Protein AF-A0AAW7D7G2-F1 (afdb_monomer_lite)

Sequence (72 aa):
MKFLEIIFKQIITIYIGAVILFFIYKLTGNNKKFSEIINANHKESNYDRIKAFYIGIAVLIIIVLLLKKFIK

Secondary structure (DSSP, 8-state):
-HHHHHHHHHHHHHHHHHHHHHHHHHHTT----HHHHHS--STTTHHHHHHHHHHHHHHHHHHHHHHHHH--

Foldseek 3Di:
DVVVVVVVVQVVLLLQLLVVVVVVCVVVVHPDDSCLLNVQDDDPNVVSSVSSNVSSVVVVVVVVVVVVVVVD

Radius of gyration: 14.07 Å; chains: 1; bounding box: 37×17×35 Å

pLDDT: mean 78.28, std 9.94, range [47.72, 88.69]

Structure (mmCIF, N/CA/C/O backbone):
data_AF-A0AAW7D7G2-F1
#
_entry.id   AF-A0AAW7D7G2-F1
#
loop_
_atom_site.group_PDB
_atom_site.id
_atom_site.type_symbol
_atom_site.label_atom_id
_atom_site.label_alt_id
_atom_site.label_comp_id
_atom_site.label_asym_id
_atom_site.label_entity_id
_atom_site.label_seq_id
_atom_site.pdbx_PDB_ins_code
_atom_site.Cartn_x
_atom_site.Cartn_y
_atom_site.Cartn_z
_atom_site.occupancy
_atom_site.B_iso_or_equiv
_atom_site.auth_seq_id
_atom_site.auth_comp_id
_atom_site.auth_asym_id
_atom_site.auth_atom_id
_atom_site.pdbx_PDB_model_num
ATOM 1 N N . MET A 1 1 ? -19.735 7.833 -14.821 1.00 61.12 1 MET A N 1
ATOM 2 C CA . MET A 1 1 ? -19.189 8.181 -13.485 1.00 61.12 1 MET A CA 1
ATOM 3 C C . MET A 1 1 ? -18.647 6.987 -12.689 1.00 61.12 1 MET A C 1
ATOM 5 O O . MET A 1 1 ? -17.557 7.121 -12.158 1.00 61.12 1 MET A O 1
ATOM 9 N N . LYS A 1 2 ? -19.302 5.812 -12.656 1.00 71.88 2 LYS A N 1
ATOM 10 C CA . LYS A 1 2 ? -18.837 4.645 -11.864 1.00 71.88 2 LYS A CA 1
ATOM 11 C C . LYS A 1 2 ? -17.443 4.099 -12.237 1.00 71.88 2 LYS A C 1
ATOM 13 O O . LYS A 1 2 ? -16.713 3.650 -11.366 1.00 71.88 2 LYS A O 1
ATOM 18 N N . PHE A 1 3 ? -17.054 4.152 -13.514 1.00 76.44 3 PHE A N 1
ATOM 19 C CA . PHE A 1 3 ? -15.765 3.615 -13.980 1.00 76.44 3 PHE A CA 1
ATOM 20 C C . PHE A 1 3 ? -14.552 4.420 -13.479 1.00 76.44 3 PHE A C 1
ATOM 22 O O . PHE A 1 3 ? -13.592 3.842 -12.979 1.00 76.44 3 PHE A O 1
ATOM 29 N N . LEU A 1 4 ? -14.632 5.755 -13.533 1.00 79.56 4 LEU A N 1
ATOM 30 C CA . LEU A 1 4 ? -13.612 6.652 -12.973 1.00 79.56 4 LEU A CA 1
ATOM 31 C C . LEU A 1 4 ? -13.434 6.415 -11.471 1.00 79.56 4 LEU A C 1
ATOM 33 O O . LEU A 1 4 ? -12.312 6.305 -10.994 1.00 79.56 4 LEU A O 1
ATOM 37 N N . GLU A 1 5 ? -14.536 6.263 -10.738 1.00 78.31 5 GLU A N 1
ATOM 38 C CA . GLU A 1 5 ? -14.508 6.010 -9.296 1.00 78.31 5 GLU A CA 1
ATOM 39 C C . GLU A 1 5 ? -13.800 4.689 -8.939 1.00 78.31 5 GLU A C 1
ATOM 41 O O . GLU A 1 5 ? -13.037 4.632 -7.975 1.00 78.31 5 GLU A O 1
ATOM 46 N N . ILE A 1 6 ? -14.001 3.636 -9.739 1.00 84.56 6 ILE A N 1
ATOM 47 C CA . ILE A 1 6 ? -13.315 2.346 -9.566 1.00 84.56 6 ILE A CA 1
ATOM 48 C C . ILE A 1 6 ? -11.808 2.495 -9.803 1.00 84.56 6 ILE A C 1
ATOM 50 O O . ILE A 1 6 ? -11.017 1.993 -9.003 1.00 84.56 6 ILE A O 1
ATOM 54 N N . ILE A 1 7 ? -11.404 3.216 -10.853 1.00 82.50 7 ILE A N 1
ATOM 55 C CA . ILE A 1 7 ? -9.986 3.469 -11.147 1.00 82.50 7 ILE A CA 1
ATOM 56 C C . ILE A 1 7 ? -9.333 4.263 -10.012 1.00 82.50 7 ILE A C 1
ATOM 58 O O . ILE A 1 7 ? -8.263 3.885 -9.539 1.00 82.50 7 ILE A O 1
ATOM 62 N N . PHE A 1 8 ? -9.991 5.316 -9.520 1.00 81.56 8 PHE A N 1
ATOM 63 C CA . PHE A 1 8 ? -9.482 6.104 -8.396 1.00 81.56 8 PHE A CA 1
ATOM 64 C C . PHE A 1 8 ? -9.292 5.255 -7.138 1.00 81.56 8 PHE A C 1
ATOM 66 O O . PHE A 1 8 ? -8.230 5.315 -6.518 1.00 81.56 8 PHE A O 1
ATOM 73 N N . LYS A 1 9 ? -10.276 4.417 -6.789 1.00 79.88 9 LYS A N 1
ATOM 74 C CA . LYS A 1 9 ? -10.167 3.499 -5.646 1.00 79.88 9 LYS A CA 1
ATOM 75 C C . LYS A 1 9 ? -8.981 2.547 -5.802 1.00 79.88 9 LYS A C 1
ATOM 77 O O . LYS A 1 9 ? -8.208 2.400 -4.862 1.00 79.88 9 LYS A O 1
ATOM 82 N N . GLN A 1 10 ? -8.785 1.965 -6.986 1.00 80.31 10 GLN A N 1
ATOM 83 C CA . GLN A 1 10 ? -7.647 1.078 -7.250 1.00 80.31 10 GLN A CA 1
ATOM 84 C C . GLN A 1 10 ? -6.300 1.793 -7.111 1.00 80.31 10 GLN A C 1
ATOM 86 O O . GLN A 1 10 ? -5.392 1.252 -6.482 1.00 80.31 10 GLN A O 1
ATOM 91 N N . ILE A 1 11 ? -6.171 3.008 -7.652 1.00 82.62 11 ILE A N 1
ATOM 92 C CA . ILE A 1 11 ? -4.948 3.809 -7.521 1.00 82.62 11 ILE A CA 1
ATOM 93 C C . ILE A 1 11 ? -4.653 4.066 -6.041 1.00 82.62 11 ILE A C 1
ATOM 95 O O . ILE A 1 11 ? -3.555 3.765 -5.581 1.00 82.62 11 ILE A O 1
ATOM 99 N N . ILE A 1 12 ? -5.639 4.533 -5.271 1.00 84.25 12 ILE A N 1
ATOM 100 C CA . ILE A 1 12 ? -5.478 4.805 -3.836 1.00 84.25 12 ILE A CA 1
ATOM 101 C C . ILE A 1 12 ? -5.031 3.543 -3.084 1.00 84.25 12 ILE A C 1
ATOM 103 O O . ILE A 1 12 ? -4.082 3.597 -2.302 1.00 84.25 12 ILE A O 1
ATOM 107 N N . THR A 1 13 ? -5.654 2.392 -3.351 1.00 83.00 13 THR A N 1
ATOM 108 C CA . THR A 1 13 ? -5.279 1.116 -2.726 1.00 83.00 13 THR A CA 1
ATOM 109 C C . THR A 1 13 ? -3.838 0.714 -3.045 1.00 83.00 13 THR A C 1
ATOM 111 O O . THR A 1 13 ? -3.116 0.288 -2.143 1.00 83.00 13 THR A O 1
ATOM 114 N N . ILE A 1 14 ? -3.390 0.886 -4.295 1.00 83.62 14 ILE A N 1
ATOM 115 C CA . ILE A 1 14 ? -1.999 0.616 -4.693 1.00 83.62 14 ILE A CA 1
ATOM 116 C C . ILE A 1 14 ? -1.038 1.544 -3.945 1.00 83.62 14 ILE A C 1
ATOM 118 O O . ILE A 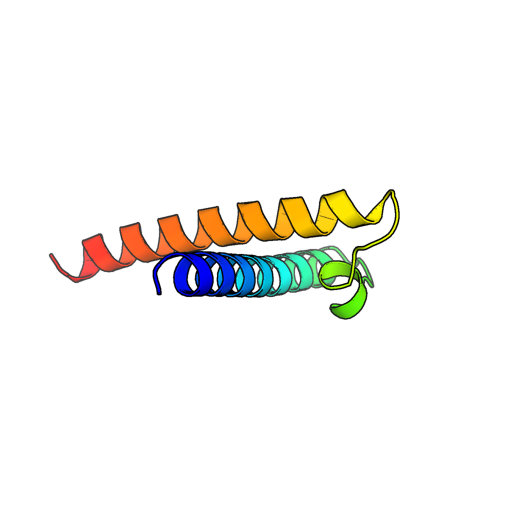1 14 ? -0.026 1.070 -3.440 1.00 83.62 14 ILE A O 1
ATOM 122 N N . TYR A 1 15 ? -1.353 2.837 -3.830 1.00 84.62 15 TYR A N 1
ATOM 123 C CA . TYR A 1 15 ? -0.507 3.801 -3.120 1.00 84.62 15 TYR A CA 1
ATOM 124 C C . TYR A 1 15 ? -0.379 3.475 -1.629 1.00 84.62 15 TYR A C 1
ATOM 126 O O . TYR A 1 15 ? 0.736 3.438 -1.112 1.00 84.62 15 TYR A O 1
ATOM 134 N N . ILE A 1 16 ? -1.491 3.181 -0.946 1.00 85.25 16 ILE A N 1
ATOM 135 C CA . ILE A 1 16 ? -1.484 2.775 0.471 1.00 85.25 16 ILE A CA 1
ATOM 136 C C . ILE A 1 16 ? -0.616 1.528 0.654 1.00 85.25 16 ILE A C 1
ATOM 138 O O . ILE A 1 16 ? 0.269 1.483 1.507 1.00 85.25 16 ILE A O 1
ATOM 142 N N . GLY A 1 17 ? -0.835 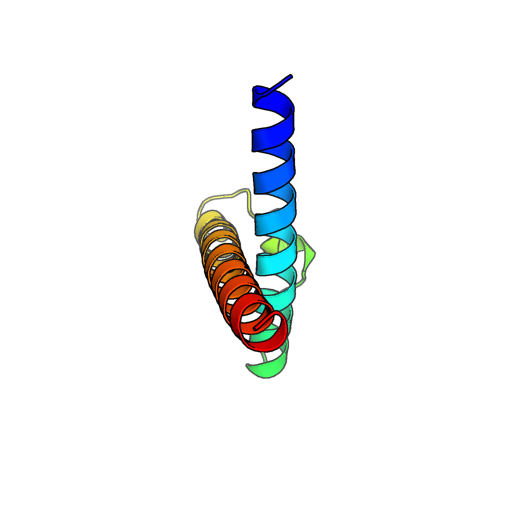0.526 -0.192 1.00 84.69 17 GLY A N 1
ATOM 143 C CA . GLY A 1 17 ? -0.063 -0.703 -0.177 1.00 84.69 17 GLY A CA 1
ATOM 144 C C . GLY A 1 17 ? 1.426 -0.512 -0.458 1.00 84.69 17 GLY A C 1
ATOM 145 O O . GLY A 1 17 ? 2.261 -1.122 0.206 1.00 84.69 17 GLY A O 1
ATOM 146 N N . ALA A 1 18 ? 1.769 0.363 -1.405 1.00 84.50 18 ALA A N 1
ATOM 147 C CA . ALA A 1 18 ? 3.145 0.677 -1.769 1.00 84.50 18 ALA A CA 1
ATOM 148 C C . ALA A 1 18 ? 3.886 1.378 -0.627 1.00 84.50 18 ALA A C 1
ATOM 150 O O . ALA A 1 18 ? 5.055 1.083 -0.392 1.00 84.50 18 ALA A O 1
ATOM 151 N N . VAL A 1 19 ? 3.210 2.263 0.115 1.00 87.25 19 VAL A N 1
ATOM 152 C CA . VAL A 1 19 ? 3.778 2.921 1.303 1.00 87.25 19 VAL A CA 1
ATOM 153 C C . VAL A 1 19 ? 4.134 1.884 2.361 1.00 87.25 19 VAL A C 1
ATOM 155 O O . VAL A 1 19 ? 5.242 1.890 2.890 1.00 87.25 19 VAL A O 1
ATOM 158 N N . ILE A 1 20 ? 3.232 0.944 2.627 1.00 85.50 20 ILE A N 1
ATOM 159 C CA . ILE A 1 20 ? 3.455 -0.105 3.626 1.00 85.50 20 ILE A CA 1
ATOM 160 C C . ILE A 1 20 ? 4.576 -1.042 3.180 1.00 85.50 20 ILE A C 1
ATOM 162 O O . ILE A 1 20 ? 5.480 -1.336 3.957 1.00 85.50 20 ILE A O 1
ATOM 166 N N . LEU A 1 21 ? 4.570 -1.452 1.911 1.00 84.62 21 LEU A N 1
ATOM 167 C CA . LEU A 1 21 ? 5.619 -2.290 1.339 1.00 84.62 21 LEU A CA 1
ATOM 168 C C . LEU A 1 21 ? 6.990 -1.597 1.371 1.00 84.62 21 LEU A C 1
ATOM 170 O O . LEU A 1 21 ? 7.997 -2.240 1.653 1.00 84.62 21 LEU A O 1
ATOM 174 N N . PHE A 1 22 ? 7.032 -0.284 1.150 1.00 85.88 22 PHE A N 1
ATOM 175 C CA . PHE A 1 22 ? 8.245 0.518 1.276 1.00 85.88 22 PHE A CA 1
ATOM 176 C C . PHE A 1 22 ? 8.778 0.540 2.710 1.00 85.88 22 PHE A C 1
ATOM 178 O O . PHE A 1 22 ? 9.972 0.330 2.919 1.00 85.88 22 PHE A O 1
ATOM 185 N N . PHE A 1 23 ? 7.906 0.726 3.706 1.00 84.88 23 PHE A N 1
ATOM 186 C CA . PHE A 1 23 ? 8.300 0.617 5.111 1.00 84.88 23 PHE A CA 1
ATOM 187 C C . PHE A 1 23 ? 8.817 -0.784 5.451 1.00 84.88 23 PHE A C 1
ATOM 189 O O . PHE A 1 23 ? 9.859 -0.900 6.091 1.00 84.88 23 PHE A O 1
ATOM 196 N N . ILE A 1 24 ? 8.150 -1.839 4.976 1.00 84.19 24 ILE A N 1
ATOM 197 C CA . ILE A 1 24 ? 8.595 -3.227 5.166 1.00 84.19 24 ILE A CA 1
ATOM 198 C C . ILE A 1 24 ? 9.987 -3.433 4.560 1.00 84.19 24 ILE A C 1
ATOM 200 O O . ILE A 1 24 ? 10.871 -3.968 5.229 1.00 84.19 24 ILE A O 1
ATOM 204 N N . TYR A 1 25 ? 10.221 -2.978 3.326 1.00 84.75 25 TYR A N 1
ATOM 205 C CA . TYR A 1 25 ? 11.534 -3.090 2.693 1.00 84.75 25 TYR A CA 1
ATOM 206 C C . TYR A 1 25 ? 12.611 -2.321 3.456 1.00 84.75 25 TYR A C 1
ATOM 208 O O . TYR A 1 25 ? 13.674 -2.885 3.713 1.00 84.75 25 TYR A O 1
ATOM 216 N N . LYS A 1 26 ? 12.307 -1.103 3.916 1.00 83.19 26 LYS A N 1
ATOM 217 C CA . LYS A 1 26 ? 13.230 -0.302 4.727 1.00 83.19 26 LYS A CA 1
ATOM 218 C C . LYS A 1 26 ? 13.584 -0.984 6.055 1.00 83.19 26 LYS A C 1
ATOM 220 O O . LYS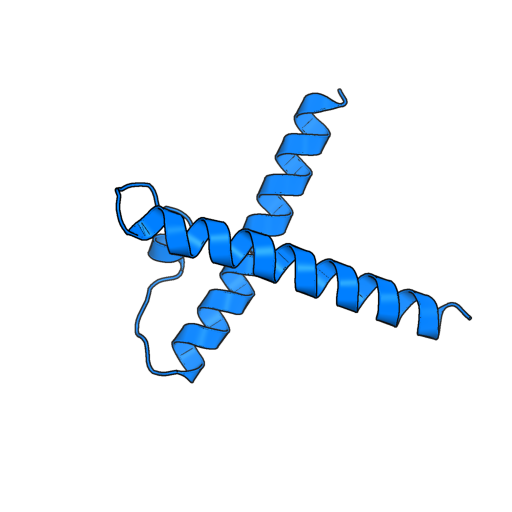 A 1 26 ? 14.741 -0.953 6.456 1.00 83.19 26 LYS A O 1
ATOM 225 N N . LEU A 1 27 ? 12.617 -1.634 6.707 1.00 85.44 27 LEU A N 1
ATOM 226 C CA . LEU A 1 27 ? 12.835 -2.399 7.943 1.00 85.44 27 LEU A CA 1
ATOM 227 C C . LEU A 1 27 ? 13.624 -3.695 7.714 1.00 85.44 27 LEU A C 1
ATOM 229 O O . LEU A 1 27 ? 14.396 -4.101 8.573 1.00 85.44 27 LEU A O 1
ATOM 233 N N . THR A 1 28 ? 13.463 -4.325 6.550 1.00 84.62 28 THR A N 1
ATOM 234 C CA . THR A 1 28 ? 14.154 -5.579 6.190 1.00 84.62 28 THR A CA 1
ATOM 235 C C . THR A 1 28 ? 15.560 -5.324 5.616 1.00 84.62 28 THR A C 1
ATOM 237 O O . THR A 1 28 ? 16.229 -6.251 5.175 1.00 84.62 28 THR A O 1
ATOM 240 N N . GLY A 1 29 ? 16.021 -4.066 5.584 1.00 82.94 29 GLY A N 1
ATOM 241 C CA . GLY A 1 29 ? 17.327 -3.689 5.030 1.00 82.94 29 GLY A CA 1
ATOM 242 C C . GLY A 1 29 ? 17.393 -3.691 3.497 1.00 82.94 29 GLY A C 1
ATOM 243 O O . GLY A 1 29 ? 18.475 -3.581 2.926 1.00 82.94 29 GLY A O 1
ATOM 244 N N . ASN A 1 30 ? 16.249 -3.795 2.814 1.00 79.56 30 ASN A N 1
ATOM 245 C CA . ASN A 1 30 ? 16.170 -3.717 1.360 1.00 79.56 30 ASN A CA 1
ATOM 246 C C . ASN A 1 30 ? 16.090 -2.254 0.906 1.00 79.56 30 ASN A C 1
ATOM 248 O O . ASN A 1 30 ? 15.108 -1.559 1.165 1.00 79.56 30 ASN A O 1
ATOM 252 N N . ASN A 1 31 ? 17.086 -1.808 0.138 1.00 76.31 31 ASN A N 1
ATOM 253 C CA . ASN A 1 31 ? 17.191 -0.438 -0.383 1.00 76.31 31 ASN A CA 1
ATOM 254 C C . ASN A 1 31 ? 16.332 -0.187 -1.639 1.00 76.31 31 ASN A C 1
ATOM 256 O O . ASN A 1 31 ? 16.756 0.524 -2.551 1.00 76.31 31 ASN A O 1
ATOM 260 N N . LYS A 1 32 ? 15.128 -0.768 -1.709 1.00 78.19 32 LYS A N 1
ATOM 261 C CA . LYS A 1 32 ? 14.204 -0.517 -2.824 1.00 78.19 32 LYS A CA 1
ATOM 262 C C . LYS A 1 32 ? 13.648 0.898 -2.738 1.00 78.19 32 LYS A C 1
ATOM 264 O O . LYS A 1 32 ? 13.145 1.320 -1.694 1.00 78.19 32 LYS A O 1
ATOM 269 N N . LYS A 1 33 ? 13.698 1.633 -3.847 1.00 80.25 33 LYS A N 1
ATOM 270 C CA . LYS A 1 33 ? 13.124 2.981 -3.914 1.00 80.25 33 LYS A CA 1
ATOM 271 C C . LYS A 1 33 ? 11.609 2.890 -4.047 1.00 80.25 33 LYS A C 1
ATOM 273 O O . LYS A 1 33 ? 11.078 2.027 -4.737 1.00 80.25 33 LYS A O 1
ATOM 278 N N . PHE A 1 34 ? 10.895 3.842 -3.456 1.00 79.12 34 PHE A N 1
ATOM 279 C CA . PHE A 1 34 ? 9.436 3.928 -3.586 1.00 79.12 34 PHE A CA 1
ATOM 280 C C . PHE A 1 34 ? 8.974 3.984 -5.055 1.00 79.12 34 PHE A C 1
ATOM 282 O O . PHE A 1 34 ? 7.987 3.354 -5.432 1.00 79.12 34 PHE A O 1
ATOM 289 N N . SER A 1 35 ? 9.740 4.667 -5.912 1.00 76.69 35 SER A N 1
ATOM 290 C CA . SER A 1 35 ? 9.497 4.731 -7.356 1.00 76.69 35 SER A CA 1
ATOM 291 C C . SER A 1 35 ? 9.553 3.365 -8.039 1.00 76.69 35 SER A C 1
ATOM 293 O O . SER A 1 35 ? 8.824 3.151 -8.998 1.00 76.69 35 SER A O 1
ATOM 295 N N . GLU A 1 36 ? 10.378 2.436 -7.554 1.00 76.50 36 GLU A N 1
A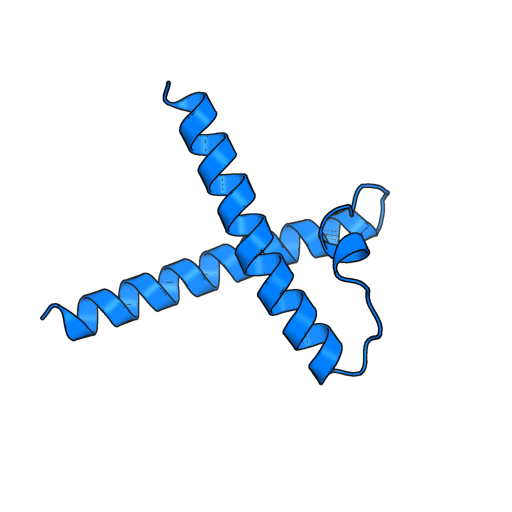TOM 296 C CA . GLU A 1 36 ? 10.492 1.079 -8.110 1.00 76.50 36 GLU A CA 1
ATOM 297 C C . GLU A 1 36 ? 9.265 0.226 -7.760 1.00 76.50 36 GLU A C 1
ATOM 299 O O . GLU A 1 36 ? 8.884 -0.652 -8.529 1.00 76.50 36 GLU A O 1
ATOM 304 N N . ILE A 1 37 ? 8.605 0.526 -6.636 1.00 76.06 37 ILE A N 1
ATOM 305 C CA . ILE A 1 37 ? 7.381 -0.151 -6.186 1.00 76.06 37 ILE A CA 1
ATOM 306 C C . ILE A 1 37 ? 6.160 0.335 -6.983 1.00 76.06 37 ILE A C 1
ATOM 308 O O . ILE A 1 37 ? 5.278 -0.457 -7.312 1.00 76.06 37 ILE A O 1
ATOM 312 N N . ILE A 1 38 ? 6.099 1.631 -7.309 1.00 75.06 38 ILE A N 1
ATOM 313 C CA . ILE A 1 38 ? 4.961 2.225 -8.031 1.00 75.06 38 ILE A CA 1
ATOM 314 C C . ILE A 1 38 ? 5.103 2.097 -9.549 1.00 75.06 38 ILE A C 1
ATOM 316 O O . ILE A 1 38 ? 4.151 1.696 -10.219 1.00 75.06 38 ILE A O 1
ATOM 320 N N . ASN A 1 39 ? 6.283 2.387 -10.101 1.00 71.06 39 ASN A N 1
ATOM 321 C CA . ASN A 1 39 ? 6.533 2.372 -11.550 1.00 71.06 39 ASN A CA 1
ATOM 322 C C . ASN A 1 39 ? 6.964 0.994 -12.050 1.00 71.06 39 ASN A C 1
ATOM 324 O O . ASN A 1 39 ? 7.711 0.861 -13.019 1.00 71.06 39 ASN A O 1
ATOM 328 N N . ALA A 1 40 ? 6.487 -0.036 -11.368 1.00 61.81 40 ALA A N 1
ATOM 329 C CA . ALA A 1 40 ? 6.843 -1.416 -11.570 1.00 61.81 40 ALA A CA 1
ATOM 330 C C . ALA A 1 40 ? 6.227 -1.932 -12.895 1.00 61.81 40 ALA A C 1
ATOM 332 O O . ALA A 1 40 ? 5.282 -2.716 -12.884 1.00 61.81 40 ALA A O 1
ATOM 333 N N . ASN A 1 41 ? 6.768 -1.516 -14.044 1.00 53.81 41 ASN A N 1
ATOM 334 C CA . ASN A 1 41 ? 6.180 -1.760 -15.364 1.00 53.81 41 ASN A CA 1
ATOM 335 C C . ASN A 1 41 ? 6.920 -2.800 -16.236 1.00 53.81 41 ASN A C 1
ATOM 337 O O . ASN A 1 41 ? 6.464 -3.083 -17.343 1.00 53.81 41 ASN A O 1
ATOM 341 N N . HIS A 1 42 ? 8.034 -3.402 -15.794 1.00 47.72 42 HIS A N 1
ATOM 342 C CA . HIS A 1 42 ? 8.805 -4.347 -16.622 1.00 47.72 42 HIS A CA 1
ATOM 343 C C . HIS A 1 42 ? 9.088 -5.681 -15.910 1.00 47.72 42 HIS A C 1
ATOM 345 O O . HIS A 1 42 ? 9.902 -5.770 -14.997 1.00 47.72 42 HIS A O 1
ATOM 351 N N . LYS A 1 43 ? 8.368 -6.711 -16.383 1.00 52.44 43 LYS A N 1
ATOM 352 C CA . LYS A 1 43 ? 8.488 -8.177 -16.202 1.00 52.44 43 LYS A CA 1
ATOM 353 C C . LYS A 1 43 ? 8.690 -8.752 -14.786 1.00 52.44 43 LYS A C 1
ATOM 355 O O . LYS A 1 43 ? 7.885 -9.592 -14.407 1.00 52.44 43 LYS A O 1
ATOM 360 N N . GLU A 1 44 ? 9.660 -8.314 -13.989 1.00 51.84 44 GLU A N 1
ATOM 361 C CA . GLU A 1 44 ? 9.834 -8.757 -12.587 1.00 51.84 44 GLU A CA 1
ATOM 362 C C . GLU A 1 44 ? 9.096 -7.856 -11.588 1.00 51.84 44 GLU A C 1
ATOM 364 O O . GLU A 1 44 ? 8.633 -8.294 -10.535 1.00 51.84 44 GLU A O 1
ATOM 369 N N . SER A 1 45 ? 8.912 -6.586 -11.944 1.00 54.00 45 SER A N 1
ATOM 370 C CA . SER A 1 45 ? 8.390 -5.563 -11.040 1.00 54.00 45 SER A CA 1
ATOM 371 C C . SER A 1 45 ? 6.859 -5.626 -10.864 1.00 54.00 45 SER A C 1
ATOM 373 O O . SER A 1 45 ? 6.312 -5.101 -9.897 1.00 54.00 45 SER A O 1
ATOM 375 N N . ASN A 1 46 ? 6.139 -6.323 -11.751 1.00 61.88 46 ASN A N 1
ATOM 376 C CA . ASN A 1 46 ? 4.682 -6.496 -11.640 1.00 61.88 46 ASN A CA 1
ATOM 377 C C . ASN A 1 46 ? 4.277 -7.168 -10.315 1.00 61.88 46 ASN A C 1
ATOM 379 O O . ASN A 1 46 ? 3.211 -6.886 -9.766 1.00 61.88 46 ASN A O 1
ATOM 383 N N . TYR A 1 47 ? 5.148 -8.022 -9.772 1.00 69.56 47 TYR A N 1
ATOM 384 C CA . TYR A 1 47 ? 4.899 -8.724 -8.519 1.00 69.56 47 TYR A CA 1
ATOM 385 C C . TYR A 1 47 ? 4.845 -7.780 -7.311 1.00 69.56 47 TYR A C 1
ATOM 387 O O . TYR A 1 47 ? 3.995 -7.953 -6.441 1.00 69.56 47 TYR A O 1
ATOM 395 N N . ASP A 1 48 ? 5.690 -6.745 -7.274 1.00 71.44 48 ASP A N 1
ATOM 396 C CA . ASP A 1 48 ? 5.700 -5.763 -6.183 1.00 71.44 48 ASP A CA 1
ATOM 397 C C . ASP A 1 48 ? 4.449 -4.882 -6.200 1.00 71.44 48 ASP A C 1
ATOM 399 O O . ASP A 1 48 ? 3.871 -4.615 -5.148 1.00 71.44 48 ASP A O 1
ATOM 403 N N . ARG A 1 49 ? 3.968 -4.497 -7.387 1.00 70.44 49 ARG A N 1
ATOM 404 C CA . ARG A 1 49 ? 2.727 -3.723 -7.530 1.00 70.44 49 ARG A CA 1
ATOM 405 C C . ARG A 1 49 ? 1.489 -4.540 -7.153 1.00 70.44 49 ARG A C 1
ATOM 407 O O . ARG A 1 49 ? 0.593 -4.022 -6.489 1.00 70.44 49 ARG A O 1
ATOM 414 N N . ILE A 1 50 ? 1.448 -5.820 -7.530 1.00 77.94 50 ILE A N 1
ATOM 415 C CA . ILE A 1 50 ? 0.378 -6.745 -7.126 1.00 77.94 50 ILE A CA 1
ATOM 416 C C . ILE A 1 50 ? 0.417 -6.975 -5.609 1.00 77.94 50 ILE A C 1
ATOM 418 O O . ILE A 1 50 ? -0.615 -6.878 -4.945 1.00 77.94 50 ILE A O 1
ATOM 422 N N . LYS A 1 51 ? 1.601 -7.213 -5.032 1.00 79.50 51 LYS A N 1
ATOM 423 C CA . LYS A 1 51 ? 1.784 -7.313 -3.576 1.00 79.50 51 LYS A CA 1
ATOM 424 C C . LYS A 1 51 ? 1.322 -6.055 -2.858 1.00 79.50 51 LYS A C 1
ATOM 426 O O . LYS A 1 51 ? 0.571 -6.163 -1.894 1.00 79.50 51 LYS A O 1
ATOM 431 N N . ALA A 1 52 ? 1.732 -4.883 -3.337 1.00 78.38 52 ALA A N 1
ATOM 432 C CA . ALA A 1 52 ? 1.286 -3.605 -2.806 1.00 78.38 52 ALA A CA 1
ATOM 433 C C . ALA A 1 52 ? -0.245 -3.531 -2.824 1.00 78.38 52 ALA A C 1
ATOM 435 O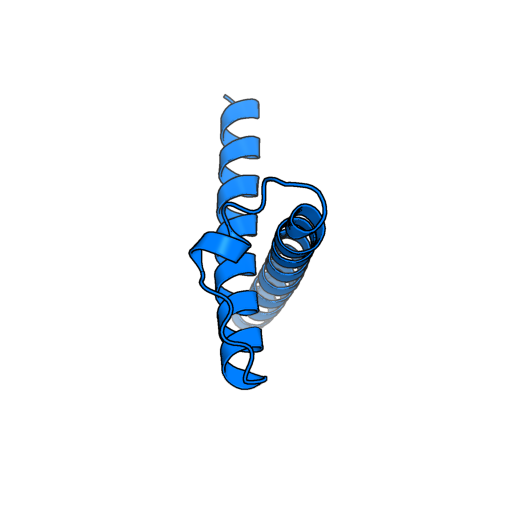 O . ALA A 1 52 ? -0.845 -3.298 -1.783 1.00 78.38 52 ALA A O 1
ATOM 436 N N . PHE A 1 53 ? -0.901 -3.838 -3.944 1.00 81.62 53 PHE A N 1
ATOM 437 C CA . PHE A 1 53 ? -2.364 -3.845 -4.014 1.00 81.62 53 PHE A CA 1
ATOM 438 C C . PHE A 1 53 ? -3.019 -4.741 -2.946 1.00 81.62 53 PHE A C 1
ATOM 440 O O . PHE A 1 53 ? -3.890 -4.273 -2.213 1.00 81.62 53 PHE A O 1
ATOM 447 N N . TYR A 1 54 ? -2.573 -5.993 -2.794 1.00 84.38 54 TYR A N 1
ATOM 448 C CA . TYR A 1 54 ? -3.130 -6.908 -1.788 1.00 84.38 54 TYR A CA 1
ATOM 449 C C . TYR A 1 54 ? -2.840 -6.474 -0.347 1.00 84.38 54 TYR A C 1
ATOM 451 O O . TYR A 1 54 ? -3.723 -6.572 0.505 1.00 84.38 54 TYR A O 1
ATOM 459 N N . ILE A 1 55 ? -1.644 -5.949 -0.072 1.00 84.12 55 ILE A N 1
ATOM 460 C CA . ILE A 1 55 ? -1.301 -5.369 1.235 1.00 84.12 55 ILE A CA 1
ATOM 461 C C . ILE A 1 55 ? -2.211 -4.172 1.534 1.00 84.12 55 ILE A C 1
ATOM 463 O O . ILE A 1 55 ? -2.742 -4.060 2.637 1.00 84.12 55 ILE A O 1
ATOM 467 N N . GLY A 1 56 ? -2.450 -3.314 0.540 1.00 82.38 56 GLY A N 1
ATOM 468 C CA . GLY A 1 56 ? -3.374 -2.188 0.640 1.00 82.38 56 GLY A CA 1
ATOM 469 C C . GLY A 1 56 ? -4.799 -2.634 0.969 1.00 82.38 56 GLY A C 1
ATOM 470 O O . GLY A 1 56 ? -5.418 -2.071 1.870 1.00 82.38 56 GLY A O 1
ATOM 471 N N . ILE A 1 57 ? -5.305 -3.682 0.306 1.00 84.88 57 ILE A N 1
ATOM 472 C CA . ILE A 1 57 ? -6.615 -4.276 0.623 1.00 84.88 57 ILE A CA 1
ATOM 473 C C . ILE A 1 57 ? -6.645 -4.806 2.057 1.00 84.88 57 ILE A C 1
ATOM 475 O O . ILE A 1 57 ? -7.572 -4.489 2.799 1.00 84.88 57 ILE A O 1
ATOM 479 N N . ALA A 1 58 ? -5.643 -5.591 2.462 1.00 85.25 58 ALA A N 1
ATOM 480 C CA . ALA A 1 58 ? -5.588 -6.171 3.802 1.00 85.25 58 ALA A CA 1
ATOM 481 C C . ALA A 1 58 ? -5.629 -5.085 4.888 1.00 85.25 58 ALA A C 1
ATOM 483 O O . ALA A 1 58 ? -6.370 -5.199 5.863 1.00 85.25 58 ALA A O 1
ATOM 484 N N . VAL A 1 59 ? -4.899 -3.989 4.685 1.00 86.88 59 VAL A N 1
ATOM 485 C CA . VAL A 1 59 ? -4.868 -2.859 5.620 1.00 86.88 59 VAL A CA 1
ATOM 486 C C . VAL A 1 59 ? -6.196 -2.117 5.647 1.00 86.88 59 VAL A C 1
ATOM 488 O O . VAL A 1 59 ? -6.689 -1.810 6.729 1.00 86.88 59 VAL A O 1
ATOM 491 N N . LEU A 1 60 ? -6.823 -1.883 4.492 1.00 84.31 60 LEU A N 1
ATOM 492 C CA . LEU A 1 60 ? -8.160 -1.289 4.438 1.00 84.31 60 LEU A CA 1
ATOM 493 C C . LEU A 1 60 ? -9.188 -2.148 5.188 1.00 84.31 60 LEU A C 1
ATOM 495 O O . LEU A 1 60 ? -9.993 -1.605 5.940 1.00 84.31 60 LEU A O 1
ATOM 499 N N . ILE A 1 61 ? -9.127 -3.476 5.053 1.00 88.69 61 ILE A N 1
ATOM 500 C CA . ILE A 1 61 ? -9.995 -4.400 5.798 1.00 88.69 61 ILE A CA 1
ATOM 501 C C . ILE A 1 61 ? -9.751 -4.271 7.306 1.00 88.69 61 ILE A C 1
ATOM 503 O O . ILE A 1 61 ? -10.710 -4.138 8.065 1.00 88.69 61 ILE A O 1
ATOM 507 N N . ILE A 1 62 ? -8.490 -4.265 7.750 1.00 86.75 62 ILE A N 1
ATOM 508 C CA . ILE A 1 62 ? -8.143 -4.105 9.170 1.00 86.75 62 ILE A CA 1
ATOM 509 C C . ILE A 1 62 ? -8.658 -2.766 9.706 1.00 86.75 62 ILE A C 1
ATOM 511 O O . ILE A 1 62 ? -9.283 -2.738 10.763 1.00 86.75 62 ILE A O 1
ATOM 515 N N . ILE A 1 63 ? -8.458 -1.668 8.971 1.00 85.69 63 ILE A N 1
ATOM 516 C CA . ILE A 1 63 ? -8.952 -0.339 9.353 1.00 85.69 63 ILE A CA 1
ATOM 517 C C . ILE A 1 63 ? -10.477 -0.356 9.498 1.00 85.69 63 ILE A C 1
ATOM 519 O O . ILE A 1 63 ? -10.994 0.125 10.501 1.00 85.69 63 ILE A O 1
ATOM 523 N N . VAL A 1 64 ? -11.205 -0.952 8.549 1.00 86.81 64 VAL A N 1
ATOM 524 C CA . VAL A 1 64 ? -12.672 -1.063 8.616 1.00 86.81 64 VAL A CA 1
ATOM 525 C C . VAL A 1 64 ? -13.119 -1.884 9.829 1.00 86.81 64 VAL A C 1
ATOM 527 O O . VAL A 1 64 ? -14.054 -1.488 10.526 1.00 86.81 64 VAL A O 1
ATOM 530 N N . LEU A 1 65 ? -12.449 -3.002 10.120 1.00 87.50 65 LEU A N 1
ATOM 531 C CA . LEU A 1 65 ? -12.745 -3.829 11.294 1.00 87.50 65 LEU A CA 1
ATOM 532 C C . LEU A 1 65 ? -12.473 -3.085 12.608 1.00 87.50 65 LEU A C 1
ATOM 534 O O . LEU A 1 65 ? -13.278 -3.174 13.536 1.00 87.50 65 LEU A O 1
ATOM 538 N N . LEU A 1 66 ? -11.374 -2.332 12.682 1.00 85.38 66 LEU A N 1
ATOM 539 C CA . LEU A 1 66 ? -11.039 -1.507 13.841 1.00 85.38 66 LEU A CA 1
ATOM 540 C C . LEU A 1 66 ? -12.056 -0.381 14.027 1.00 85.38 66 LEU A C 1
ATOM 542 O O . LEU A 1 66 ? -12.603 -0.242 15.115 1.00 85.38 66 LEU A O 1
ATOM 546 N N . LEU A 1 67 ? -12.384 0.370 12.972 1.00 86.25 67 LEU A N 1
ATOM 547 C CA . LEU A 1 67 ? -13.397 1.428 13.027 1.00 86.25 67 LEU A CA 1
ATOM 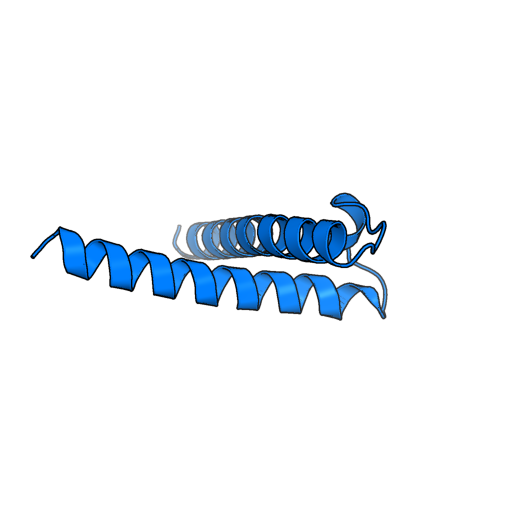548 C C . LEU A 1 67 ? -14.755 0.887 13.483 1.00 86.25 67 LEU A C 1
ATOM 550 O O . LEU A 1 67 ? -15.401 1.489 14.336 1.00 86.25 67 LEU A O 1
ATOM 554 N N . LYS A 1 68 ? -15.158 -0.294 12.997 1.00 86.62 68 LYS A N 1
ATOM 555 C CA . LYS A 1 68 ? -16.384 -0.969 13.446 1.00 86.62 68 LYS A CA 1
ATOM 556 C C . LYS A 1 68 ? -16.370 -1.279 14.948 1.00 86.62 68 LYS A C 1
ATOM 558 O O . LYS A 1 68 ? -17.429 -1.280 15.567 1.00 86.62 68 LYS A O 1
ATOM 563 N N . LYS A 1 69 ? -15.199 -1.550 15.528 1.00 83.44 69 LYS A N 1
ATOM 564 C CA . LYS A 1 69 ? -15.038 -1.795 16.968 1.00 83.44 69 LYS A CA 1
ATOM 565 C C . LYS A 1 69 ? -15.152 -0.512 17.802 1.00 83.44 69 LYS A C 1
ATOM 567 O O . LYS A 1 69 ? -15.596 -0.607 18.933 1.00 83.44 69 LYS A O 1
ATOM 572 N N . PHE A 1 70 ? -14.759 0.645 17.265 1.00 76.38 70 PHE A N 1
ATOM 573 C CA . PHE A 1 70 ? -14.815 1.936 17.973 1.00 76.38 70 PHE A CA 1
ATOM 574 C C . PHE A 1 70 ? -16.137 2.696 17.797 1.00 76.38 70 PHE A C 1
ATOM 576 O O . PHE A 1 70 ? -16.443 3.572 18.595 1.00 76.38 70 PHE A O 1
ATOM 583 N N . ILE A 1 71 ? -16.904 2.392 16.747 1.00 76.00 71 ILE A N 1
ATOM 584 C CA . ILE A 1 71 ? -18.220 3.003 16.473 1.00 76.00 71 ILE A CA 1
ATOM 585 C C . ILE A 1 71 ? -19.360 2.277 17.225 1.00 76.00 71 ILE A C 1
ATOM 587 O O . ILE A 1 71 ? -20.507 2.717 17.189 1.00 76.00 71 ILE A O 1
ATOM 591 N N . LYS A 1 72 ? -19.057 1.174 17.917 1.00 51.31 72 LYS A N 1
ATOM 592 C CA . LYS A 1 72 ? -19.992 0.406 18.746 1.00 51.31 72 LYS A CA 1
ATOM 593 C C . LYS A 1 72 ? -19.709 0.646 20.224 1.00 51.31 72 LYS A C 1
ATOM 595 O O . LYS A 1 72 ? -20.691 0.623 20.994 1.00 51.31 72 LYS A O 1
#